Protein AF-V4SCM2-F1 (afdb_monomer)

Radius of gyration: 30.34 Å; Cα contacts (8 Å, |Δi|>4): 36; chains: 1; bounding box: 84×60×63 Å

Nearest PDB structures (foldseek):
  6n2f-assembly1_B  TM=9.885E-01  e=2.144E-06  Arabidopsis thaliana

Secondary structure (DSSP, 8-state):
----------------PPPP-------------------------------S-------------SEEE-TTS-EEETTEEHHHHHHHS-SS------HHHHHHHHHHHHHHTTTS-------THHHHHHHHHHHHHTT--

Organism: Citrus clementina (NCBI:txid85681)

Solvent-accessible surface area (backbone atoms only — not comparable to full-atom values): 10162 Å² total; per-residue (Å²): 140,83,88,82,87,83,86,87,84,87,81,88,82,88,83,77,85,81,81,76,97,67,86,83,75,86,80,76,84,77,84,76,87,70,92,67,88,70,78,80,70,82,81,80,84,76,86,78,83,77,83,66,80,70,82,71,74,76,74,77,60,78,82,78,59,52,62,45,74,49,96,89,73,49,54,20,50,70,94,43,51,49,63,64,51,56,71,73,43,72,100,60,93,79,90,87,81,62,64,69,54,55,51,53,53,55,49,52,54,52,62,75,43,62,96,51,99,75,80,92,77,78,68,61,63,70,65,52,48,66,58,49,54,56,56,53,56,68,72,76,111

Sequence (141 aa):
MAATQLCSNSASLSKALTQNPFPKIPISPLKTTLNFQRTLKPFTLKAVLSQNPAKSQTHTAPVEHCFSKKADGFLYCEDVRVQDVMETVEKRPFYLYSKPQITRNVEAYKQALEGLNSIIGYAIRLIITTQLDTLKIGLEL

Structure (mmCIF, N/CA/C/O backbone):
data_AF-V4SCM2-F1
#
_entry.id   AF-V4SCM2-F1
#
loop_
_atom_site.group_PDB
_atom_site.id
_atom_site.type_symbol
_atom_site.label_atom_id
_atom_site.label_alt_id
_atom_site.label_comp_id
_atom_site.label_asym_id
_atom_site.label_entity_id
_atom_site.label_seq_id
_atom_site.pdbx_PDB_ins_code
_atom_site.Cartn_x
_atom_site.Cartn_y
_atom_site.Cartn_z
_atom_site.occupancy
_atom_site.B_iso_or_equiv
_atom_site.auth_seq_id
_atom_site.auth_comp_id
_atom_site.auth_asym_id
_atom_site.auth_atom_id
_atom_site.pdbx_PDB_model_num
ATOM 1 N N . MET A 1 1 ? 72.278 30.141 26.380 1.00 36.59 1 MET A N 1
ATOM 2 C CA . MET A 1 1 ? 71.152 31.099 26.465 1.00 36.59 1 MET A CA 1
ATOM 3 C C . MET A 1 1 ? 69.892 30.350 26.059 1.00 36.59 1 MET A C 1
ATOM 5 O O . MET A 1 1 ? 69.967 29.685 25.043 1.00 36.59 1 MET A O 1
ATOM 9 N N . ALA A 1 2 ? 68.741 30.350 26.719 1.00 34.88 2 ALA A N 1
ATOM 10 C CA . ALA A 1 2 ? 68.287 30.632 28.078 1.00 34.88 2 ALA A CA 1
ATOM 11 C C . ALA A 1 2 ? 66.920 29.912 28.169 1.00 34.88 2 ALA A C 1
ATOM 13 O O . ALA A 1 2 ? 66.195 29.845 27.179 1.00 34.88 2 ALA A O 1
ATOM 14 N N . ALA A 1 3 ? 66.621 29.314 29.316 1.00 37.78 3 ALA A N 1
ATOM 15 C CA . ALA A 1 3 ? 65.393 28.574 29.583 1.00 37.78 3 ALA A CA 1
ATOM 16 C C . ALA A 1 3 ? 64.241 29.516 29.969 1.00 37.78 3 ALA A C 1
ATOM 18 O O . ALA A 1 3 ? 64.525 30.551 30.560 1.00 37.78 3 ALA A O 1
ATOM 19 N N . THR A 1 4 ? 62.986 29.100 29.753 1.00 44.38 4 THR A N 1
ATOM 20 C CA . THR A 1 4 ? 61.940 29.057 30.800 1.00 44.38 4 THR A CA 1
ATOM 21 C C . THR A 1 4 ? 60.659 28.394 30.293 1.00 44.38 4 THR A C 1
ATOM 23 O O . THR A 1 4 ? 60.152 28.680 29.212 1.00 44.38 4 THR A O 1
ATOM 26 N N . GLN A 1 5 ? 60.134 27.501 31.127 1.00 49.56 5 GLN A N 1
ATOM 27 C CA . GLN A 1 5 ? 58.741 27.072 31.122 1.00 49.56 5 GLN A CA 1
ATOM 28 C C . GLN A 1 5 ? 57.859 28.142 31.771 1.00 49.56 5 GLN A C 1
ATOM 30 O O . GLN A 1 5 ? 58.367 28.902 32.590 1.00 49.56 5 GLN A O 1
ATOM 35 N N . LEU A 1 6 ? 56.548 28.113 31.515 1.00 39.97 6 LEU A N 1
ATOM 36 C CA . LEU A 1 6 ? 55.532 28.436 32.524 1.00 39.97 6 LEU A CA 1
ATOM 37 C C . LEU A 1 6 ? 54.162 27.871 32.113 1.00 39.97 6 LEU A C 1
ATOM 39 O O . LEU A 1 6 ? 53.619 28.181 31.056 1.00 39.97 6 LEU A O 1
ATOM 43 N N . CYS A 1 7 ? 53.636 27.018 32.987 1.00 34.66 7 CYS A N 1
ATOM 44 C CA . CYS A 1 7 ? 52.282 26.477 33.009 1.00 34.66 7 CYS A CA 1
ATOM 45 C C . CYS A 1 7 ? 51.233 27.584 33.217 1.00 34.66 7 CYS A C 1
ATOM 47 O O . CYS A 1 7 ? 51.535 28.584 33.865 1.00 34.66 7 CYS A O 1
ATOM 49 N N . SER A 1 8 ? 49.973 27.362 32.826 1.00 37.62 8 SER A N 1
ATOM 50 C CA . SER A 1 8 ? 48.815 27.615 33.713 1.00 37.62 8 SER A CA 1
ATOM 51 C C . SER A 1 8 ? 47.470 27.235 33.084 1.00 37.62 8 SER A C 1
ATOM 53 O O . SER A 1 8 ? 47.228 27.383 31.891 1.00 37.62 8 SER A O 1
ATOM 55 N N . ASN A 1 9 ? 46.613 26.702 33.953 1.00 41.06 9 ASN A N 1
ATOM 56 C CA . ASN A 1 9 ? 45.280 26.173 33.712 1.00 41.06 9 ASN A CA 1
ATOM 57 C C . ASN A 1 9 ? 44.182 27.259 33.714 1.00 41.06 9 ASN A C 1
ATOM 59 O O . ASN A 1 9 ? 44.295 28.254 34.421 1.00 41.06 9 ASN A O 1
ATOM 63 N N . SER A 1 10 ? 43.040 26.878 33.125 1.00 39.12 10 SER A N 1
ATOM 64 C CA . SER A 1 10 ? 41.667 27.039 33.652 1.00 39.12 10 SER A CA 1
ATOM 65 C C . SER A 1 10 ? 40.807 28.274 33.309 1.00 39.12 10 SER A C 1
ATOM 67 O O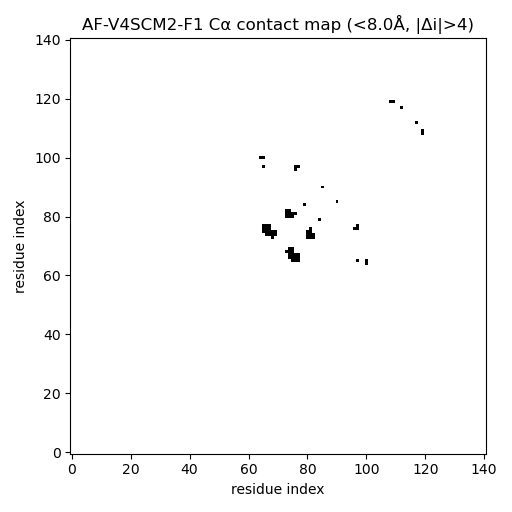 . SER A 1 10 ? 41.155 29.416 33.573 1.00 39.12 10 SER A O 1
ATOM 69 N N . ALA A 1 11 ? 39.570 27.913 32.926 1.00 33.91 11 ALA A N 1
ATOM 70 C CA . ALA A 1 11 ? 38.262 28.538 33.173 1.00 33.91 11 ALA A CA 1
ATOM 71 C C . ALA A 1 11 ? 37.699 29.606 32.210 1.00 33.91 11 ALA A C 1
ATOM 73 O O . ALA A 1 11 ? 38.050 30.775 32.247 1.00 33.91 11 ALA A O 1
ATOM 74 N N . SER A 1 12 ? 36.660 29.154 31.486 1.00 44.53 12 SER A N 1
ATOM 75 C CA . SER A 1 12 ? 35.304 29.732 31.428 1.00 44.53 12 SER A CA 1
ATOM 76 C C . SER A 1 12 ? 35.148 31.207 31.042 1.00 44.53 12 SER A C 1
ATOM 78 O O . SER A 1 12 ? 35.413 32.081 31.856 1.00 44.53 12 SER A O 1
ATOM 80 N N . LEU A 1 13 ? 34.474 31.464 29.911 1.00 39.44 13 LEU A N 1
ATOM 81 C CA . LEU A 1 13 ? 33.224 32.245 29.894 1.00 39.44 13 LEU A CA 1
ATOM 82 C C . LEU A 1 13 ? 32.579 32.268 28.497 1.00 39.44 13 LEU A C 1
ATOM 84 O O . LEU A 1 13 ? 33.194 32.574 27.480 1.00 39.44 13 LEU A O 1
ATOM 88 N N . SER A 1 14 ? 31.296 31.927 28.513 1.00 48.25 14 SER A N 1
ATOM 89 C CA . SER A 1 14 ? 30.262 32.018 27.482 1.00 48.25 14 SER A CA 1
ATOM 90 C C . SER A 1 14 ? 30.369 33.201 26.513 1.00 48.25 14 SER A C 1
ATOM 92 O O . SER A 1 14 ? 30.429 34.352 26.948 1.00 48.25 14 SER A O 1
ATOM 94 N N . LYS A 1 15 ? 30.204 32.943 25.208 1.00 44.91 15 LYS A N 1
ATOM 95 C CA . LYS A 1 15 ? 29.818 33.977 24.235 1.00 44.91 15 LYS A CA 1
ATOM 96 C C . LYS A 1 15 ? 28.586 33.565 23.428 1.00 44.91 15 LYS A C 1
ATOM 98 O O . LYS A 1 15 ? 28.661 32.807 22.473 1.00 44.91 15 LYS A O 1
ATOM 103 N N . ALA A 1 16 ? 27.463 34.071 23.936 1.00 41.34 16 ALA A N 1
ATOM 104 C CA . ALA A 1 16 ? 26.297 34.618 23.249 1.00 41.34 16 ALA A CA 1
ATOM 105 C C . ALA A 1 16 ? 25.920 34.047 21.868 1.00 41.34 16 ALA A C 1
ATOM 107 O O . ALA A 1 16 ? 26.534 34.362 20.853 1.00 41.34 16 ALA A O 1
ATOM 108 N N . LEU A 1 17 ? 24.792 33.328 21.850 1.00 40.12 17 LEU A N 1
ATOM 109 C CA . LEU A 1 17 ? 23.940 33.158 20.674 1.00 40.12 17 LEU A CA 1
ATOM 110 C C . LEU A 1 17 ? 23.540 34.539 20.133 1.00 40.12 17 LEU A C 1
ATOM 112 O O . LEU A 1 17 ? 22.924 35.343 20.836 1.00 40.12 17 LEU A O 1
ATOM 116 N N . THR A 1 18 ? 23.912 34.805 18.887 1.00 50.22 18 THR A N 1
ATOM 117 C CA . THR A 1 18 ? 23.542 36.004 18.140 1.00 50.22 18 THR A CA 1
ATOM 118 C C . THR A 1 18 ? 22.025 36.057 17.935 1.00 50.22 18 THR A C 1
ATOM 120 O O . THR A 1 18 ? 21.373 35.074 17.590 1.00 50.22 18 THR A O 1
ATOM 123 N N . GLN A 1 19 ? 21.456 37.227 18.226 1.00 49.12 19 GLN A N 1
ATOM 124 C CA . GLN A 1 19 ? 20.030 37.534 18.153 1.00 49.12 19 GLN A CA 1
ATOM 125 C C . GLN A 1 19 ? 19.500 37.449 16.713 1.00 49.12 19 GLN A C 1
ATOM 127 O O . GLN A 1 19 ? 20.056 38.065 15.808 1.00 49.12 19 GLN A O 1
ATOM 132 N N . ASN A 1 20 ? 18.370 36.760 16.525 1.00 52.97 20 ASN A N 1
ATOM 133 C CA . ASN A 1 20 ? 17.586 36.804 15.288 1.00 52.97 20 ASN A CA 1
ATOM 134 C C . ASN A 1 20 ? 16.846 38.156 15.158 1.00 52.97 20 ASN A C 1
ATOM 136 O O . ASN A 1 20 ? 16.229 38.591 16.137 1.00 52.97 20 ASN A O 1
ATOM 140 N N . PRO A 1 21 ? 16.824 38.801 13.975 1.00 49.16 21 PRO A N 1
ATOM 141 C CA . PRO A 1 21 ? 16.207 40.108 13.757 1.00 49.16 21 PRO A CA 1
ATOM 142 C C . PRO A 1 21 ? 14.723 39.979 13.372 1.00 49.16 21 PRO A C 1
ATOM 144 O O . PRO A 1 21 ? 14.296 40.477 12.335 1.00 49.16 21 PRO A O 1
ATOM 147 N N . PHE A 1 22 ? 13.921 39.298 14.193 1.00 53.91 22 PHE A N 1
ATOM 148 C CA . PHE A 1 22 ? 12.466 39.280 14.012 1.00 53.91 22 PHE A CA 1
ATOM 149 C C . PHE A 1 22 ? 11.795 40.247 14.999 1.00 53.91 22 PHE A C 1
ATOM 151 O O . PHE A 1 22 ? 12.161 40.256 16.180 1.00 53.91 22 PHE A O 1
ATOM 158 N N . PRO A 1 23 ? 10.829 41.076 14.555 1.00 52.62 23 PRO A N 1
ATOM 159 C CA . PRO A 1 23 ? 10.176 42.048 15.422 1.00 52.62 23 PRO A CA 1
ATOM 160 C C . PRO A 1 23 ? 9.412 41.329 16.542 1.00 52.62 23 PRO A C 1
ATOM 162 O O . PRO A 1 23 ? 8.517 40.522 16.293 1.00 52.62 23 PRO A O 1
ATOM 165 N N . LYS A 1 24 ? 9.783 41.617 17.797 1.00 54.47 24 LYS A N 1
ATOM 166 C CA . LYS A 1 24 ? 9.077 41.143 18.994 1.00 54.47 24 LYS A CA 1
ATOM 167 C C . LYS A 1 24 ? 7.669 41.732 19.011 1.00 54.47 24 LYS A C 1
ATOM 169 O O . LYS A 1 24 ? 7.492 42.920 19.263 1.00 54.47 24 LYS A O 1
ATOM 174 N N . ILE A 1 25 ? 6.675 40.883 18.784 1.00 63.84 25 ILE A N 1
ATOM 175 C CA . ILE A 1 25 ? 5.269 41.222 18.994 1.00 63.84 25 ILE A CA 1
ATOM 176 C C . ILE A 1 25 ? 5.033 41.292 20.516 1.00 63.84 25 ILE A C 1
ATOM 178 O O . ILE A 1 25 ? 5.391 40.342 21.220 1.00 63.84 25 ILE A O 1
ATOM 182 N N . PRO A 1 26 ? 4.468 42.386 21.061 1.00 49.75 26 PRO A N 1
ATOM 183 C CA . PRO A 1 26 ? 4.172 42.484 22.483 1.00 49.75 26 PRO A CA 1
ATOM 184 C C . PRO A 1 26 ? 2.985 41.577 22.817 1.00 49.75 26 PRO A C 1
ATOM 186 O O . PRO A 1 26 ? 1.840 41.863 22.476 1.00 49.75 26 PRO A O 1
ATOM 189 N N . ILE A 1 27 ? 3.262 40.461 23.486 1.00 59.47 27 ILE A N 1
ATOM 190 C CA . ILE A 1 27 ? 2.227 39.572 24.011 1.00 59.47 27 ILE A CA 1
ATOM 191 C C . ILE A 1 27 ? 1.684 40.229 25.282 1.00 59.47 27 ILE A C 1
ATOM 193 O O . ILE A 1 27 ? 2.348 40.242 26.320 1.00 59.47 27 ILE A O 1
ATOM 197 N N . SER A 1 28 ? 0.496 40.825 25.201 1.00 56.06 28 SER A N 1
ATOM 198 C CA . SER A 1 28 ? -0.217 41.304 26.384 1.00 56.06 28 SER A CA 1
ATOM 199 C C . SER A 1 28 ? -0.608 40.103 27.253 1.00 56.06 28 SER A C 1
ATOM 201 O O . SER A 1 28 ? -1.222 39.170 26.722 1.00 56.06 28 SER A O 1
ATOM 203 N N . PRO A 1 29 ? -0.316 40.089 28.564 1.00 52.44 29 PRO A N 1
ATOM 204 C CA . PRO A 1 29 ? -0.779 39.017 29.429 1.00 52.44 29 PRO A CA 1
ATOM 205 C C . PRO A 1 29 ? -2.293 39.151 29.610 1.00 52.44 29 PRO A C 1
ATOM 207 O O . PRO A 1 29 ? -2.781 40.023 30.331 1.00 52.44 29 PRO A O 1
ATOM 210 N N . LEU A 1 30 ? -3.045 38.281 28.938 1.00 50.16 30 LEU A N 1
ATOM 211 C CA . LEU A 1 30 ? -4.468 38.115 29.190 1.00 50.16 30 LEU A CA 1
ATOM 212 C C . LEU A 1 30 ? -4.620 37.544 30.605 1.00 50.16 30 LEU A C 1
ATOM 214 O O . LEU A 1 30 ? -4.231 36.409 30.876 1.00 50.16 30 LEU A O 1
ATOM 218 N N . LYS A 1 31 ? -5.148 38.349 31.532 1.00 57.31 31 LYS A N 1
ATOM 219 C CA . LYS A 1 31 ? -5.494 37.899 32.884 1.00 57.31 31 LYS A CA 1
ATOM 220 C C . LYS A 1 31 ? -6.694 36.956 32.796 1.00 57.31 31 LYS A C 1
ATOM 222 O O . LYS A 1 31 ? -7.838 37.379 32.916 1.00 57.31 31 LYS A O 1
ATOM 227 N N . THR A 1 32 ? -6.438 35.673 32.581 1.00 44.34 32 THR A N 1
ATOM 228 C CA . THR A 1 32 ? -7.421 34.611 32.802 1.00 44.34 32 THR A CA 1
ATOM 229 C C . THR A 1 32 ? -7.512 34.338 34.294 1.00 44.34 32 THR A C 1
ATOM 231 O O . THR A 1 32 ? -6.762 33.536 34.848 1.00 44.34 32 THR A O 1
ATOM 234 N N . THR A 1 33 ? -8.444 35.016 34.957 1.00 54.50 33 THR A N 1
ATOM 235 C CA . THR A 1 33 ? -8.901 34.658 36.301 1.00 54.50 33 THR A CA 1
ATOM 236 C C . THR A 1 33 ? -9.725 33.374 36.195 1.00 54.50 33 THR A C 1
ATOM 238 O O . THR A 1 33 ? -10.951 33.397 36.169 1.00 54.50 33 THR A O 1
ATOM 241 N N . LEU A 1 34 ? -9.051 32.232 36.060 1.00 51.56 34 LEU A N 1
ATOM 242 C CA . LEU A 1 34 ? -9.676 30.923 36.193 1.00 51.56 34 LEU A CA 1
ATOM 243 C C . LEU A 1 34 ? -9.431 30.438 37.618 1.00 51.56 34 LEU A C 1
ATOM 245 O O . LEU A 1 34 ? -8.392 29.856 37.925 1.00 51.56 34 LEU A O 1
ATOM 249 N N . ASN A 1 35 ? -10.416 30.666 38.485 1.00 51.34 35 ASN A N 1
ATOM 250 C CA . ASN A 1 35 ? -10.546 29.953 39.751 1.00 51.34 35 ASN A CA 1
ATOM 251 C C . ASN A 1 35 ? -10.881 28.491 39.444 1.00 51.34 35 ASN A C 1
ATOM 253 O O . ASN A 1 35 ? -12.021 28.054 39.560 1.00 51.34 35 ASN A O 1
ATOM 257 N N . PHE A 1 36 ? -9.881 27.734 39.006 1.00 45.47 36 PHE A N 1
ATOM 258 C CA . PHE A 1 36 ? -9.985 26.298 38.846 1.00 45.47 36 PHE A CA 1
ATOM 259 C C . PHE A 1 36 ? -9.011 25.655 39.824 1.00 45.47 36 PHE A C 1
ATOM 261 O O . PHE A 1 36 ? -7.889 25.287 39.481 1.00 45.47 36 PHE A O 1
ATOM 268 N N . GLN A 1 37 ? -9.447 25.547 41.081 1.00 57.19 37 GLN A N 1
ATOM 269 C CA . GLN A 1 37 ? -8.800 24.694 42.072 1.00 57.19 37 GLN A CA 1
ATOM 270 C C . GLN A 1 37 ? -8.991 23.226 41.656 1.00 57.19 37 GLN A C 1
ATOM 272 O O . GLN A 1 37 ? -9.786 22.488 42.234 1.00 57.19 37 GLN A O 1
ATOM 277 N N . ARG A 1 38 ? -8.274 22.781 40.616 1.00 51.38 38 ARG A N 1
ATOM 278 C CA . ARG A 1 38 ? -8.081 21.354 40.356 1.00 51.38 38 ARG A CA 1
ATOM 279 C C . ARG A 1 38 ? -7.002 20.905 41.321 1.00 51.38 38 ARG A C 1
ATOM 281 O O . ARG A 1 38 ? -5.823 21.176 41.121 1.00 51.38 38 AR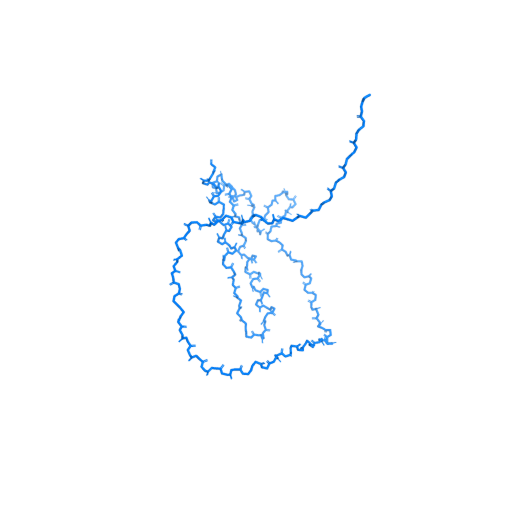G A O 1
ATOM 288 N N . THR A 1 39 ? -7.422 20.247 42.390 1.00 59.12 39 THR A N 1
ATOM 289 C CA . THR A 1 39 ? -6.522 19.470 43.232 1.00 59.12 39 THR A CA 1
ATOM 290 C C . THR A 1 39 ? -5.822 18.449 42.334 1.00 59.12 39 THR A C 1
ATOM 292 O O . THR A 1 39 ? -6.416 17.465 41.893 1.00 59.12 39 THR A O 1
ATOM 295 N N . LEU 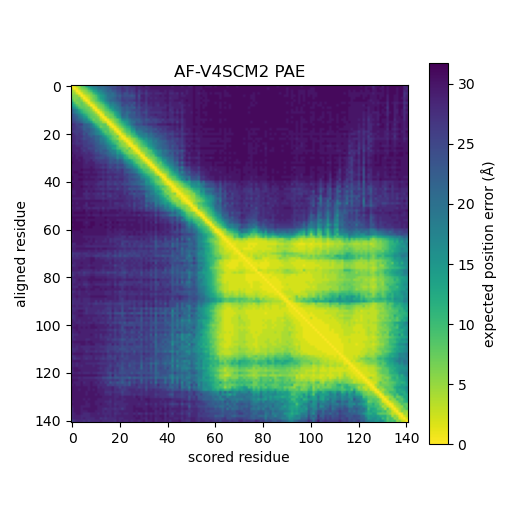A 1 40 ? -4.564 18.719 41.980 1.00 61.22 40 LEU A N 1
ATOM 296 C CA . LEU A 1 40 ? -3.715 17.773 41.266 1.00 61.22 40 LEU A CA 1
ATOM 297 C C . LEU A 1 40 ? -3.344 16.667 42.251 1.00 61.22 40 LEU A C 1
ATOM 299 O O . LEU A 1 40 ? -2.292 16.696 42.883 1.00 61.22 40 LEU A O 1
ATOM 303 N N . LYS A 1 41 ? -4.248 15.699 42.424 1.00 66.62 41 LYS A N 1
ATOM 304 C CA . LYS A 1 41 ? -3.879 14.421 43.026 1.00 66.62 41 LYS A CA 1
ATOM 305 C C . LYS A 1 41 ? -2.858 13.775 42.082 1.00 66.62 41 LYS A C 1
ATOM 307 O O . LYS A 1 41 ? -3.171 13.633 40.898 1.00 66.62 41 LYS A O 1
ATOM 312 N N . PRO A 1 42 ? -1.657 13.407 42.553 1.00 64.56 42 PRO A N 1
ATOM 313 C CA . PRO A 1 42 ? -0.697 12.698 41.721 1.00 64.56 42 PRO A CA 1
ATOM 314 C C . PRO A 1 42 ? -1.332 11.375 41.288 1.00 64.56 42 PRO A C 1
ATOM 316 O O . PRO A 1 42 ? -1.662 10.531 42.119 1.00 64.56 42 PRO A O 1
ATOM 319 N N . PHE A 1 43 ? -1.570 11.223 39.986 1.00 63.25 43 PHE A N 1
ATOM 320 C CA . PHE A 1 43 ? -2.095 9.988 39.420 1.00 63.25 43 PHE A CA 1
ATOM 321 C C . PHE A 1 43 ? -0.972 8.950 39.453 1.00 63.25 43 PHE A C 1
ATOM 323 O O . PHE A 1 43 ? -0.040 8.993 38.650 1.00 63.25 43 PHE A O 1
ATOM 330 N N . THR A 1 44 ? -1.008 8.054 40.435 1.00 68.50 44 THR A N 1
ATOM 331 C CA . THR A 1 44 ? -0.038 6.968 40.567 1.00 68.50 44 THR A CA 1
ATOM 332 C C . THR A 1 44 ? -0.315 5.928 39.487 1.00 68.50 44 THR A C 1
ATOM 334 O O . THR A 1 44 ? -1.214 5.098 39.615 1.00 68.50 44 THR A O 1
ATOM 337 N N . LEU A 1 45 ? 0.464 5.971 38.407 1.00 67.19 45 LEU A N 1
ATOM 338 C CA . LEU A 1 45 ? 0.455 4.931 37.384 1.00 67.19 45 LEU A CA 1
ATOM 339 C C . LEU A 1 45 ? 1.007 3.638 37.992 1.00 67.19 45 LEU A C 1
ATOM 341 O O . LEU A 1 45 ? 2.201 3.522 38.263 1.00 67.19 45 LEU A O 1
ATOM 345 N N . LYS A 1 46 ? 0.126 2.665 38.233 1.00 70.06 46 LYS A N 1
ATOM 346 C CA . LYS A 1 46 ? 0.516 1.301 38.592 1.00 70.06 46 LYS A CA 1
ATOM 347 C C . LYS A 1 46 ? 0.549 0.454 37.328 1.00 70.06 46 LYS A C 1
ATOM 349 O O . LYS A 1 46 ? -0.489 0.197 36.728 1.00 70.06 46 LYS A O 1
ATOM 354 N N . ALA A 1 47 ? 1.741 0.022 36.933 1.00 71.88 47 ALA A N 1
ATOM 355 C CA . ALA A 1 47 ? 1.894 -1.010 35.920 1.00 71.88 47 ALA A CA 1
ATOM 356 C C . ALA A 1 47 ? 1.535 -2.371 36.538 1.00 71.88 47 ALA A C 1
ATOM 358 O O . ALA A 1 47 ? 2.068 -2.735 37.587 1.00 71.88 47 ALA A O 1
ATOM 359 N N . VAL A 1 48 ? 0.627 -3.111 35.902 1.00 72.81 48 VAL A N 1
ATOM 360 C CA . VAL A 1 48 ? 0.326 -4.508 36.238 1.00 72.81 48 VAL A CA 1
ATOM 361 C C . VAL A 1 48 ? 0.967 -5.380 35.170 1.00 72.81 48 VAL A C 1
ATOM 363 O O . VAL A 1 48 ? 0.672 -5.243 33.985 1.00 72.81 48 VAL A O 1
ATOM 366 N N . LEU A 1 49 ? 1.864 -6.265 35.596 1.00 69.00 49 LEU A N 1
ATOM 367 C CA . LEU A 1 49 ? 2.460 -7.273 34.731 1.00 69.00 49 LEU A CA 1
ATOM 368 C C . LEU A 1 49 ? 1.418 -8.378 34.497 1.00 69.00 49 LEU A C 1
ATOM 370 O O . LEU A 1 49 ? 0.983 -9.027 35.449 1.00 69.00 49 LEU 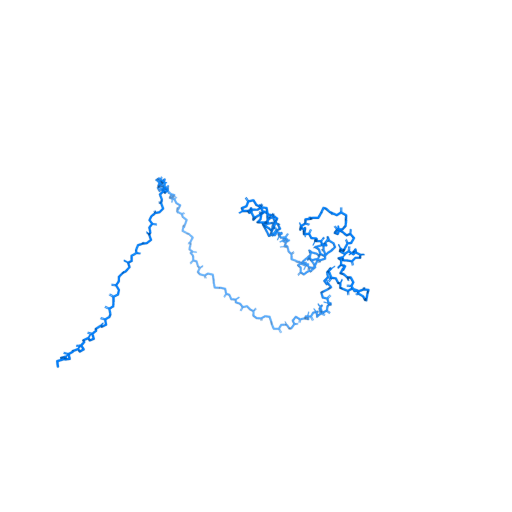A O 1
ATOM 374 N N . SER A 1 50 ? 0.998 -8.585 33.247 1.00 69.00 50 SER A N 1
ATOM 375 C CA . SER A 1 50 ? 0.139 -9.719 32.892 1.00 69.00 50 SER A CA 1
ATOM 376 C C . SER A 1 50 ? 0.916 -11.022 33.085 1.00 69.00 50 SER A C 1
ATOM 378 O O . SER A 1 50 ? 1.883 -11.273 32.372 1.00 69.00 50 SER A O 1
ATOM 380 N N . GLN A 1 51 ? 0.490 -11.849 34.043 1.00 71.25 51 GLN A N 1
ATOM 381 C CA . GLN A 1 51 ? 1.051 -13.187 34.285 1.00 71.25 51 GLN A CA 1
ATOM 382 C C . GLN A 1 51 ? 0.470 -14.256 33.357 1.00 71.25 51 GLN A C 1
ATOM 384 O O . GLN A 1 51 ? 0.953 -15.384 33.346 1.00 71.25 51 GLN A O 1
ATOM 389 N N . ASN A 1 52 ? -0.550 -13.917 32.565 1.00 68.12 52 ASN A N 1
ATOM 390 C CA . ASN A 1 52 ? -1.000 -14.822 31.527 1.00 68.12 52 ASN A CA 1
ATOM 391 C C . ASN A 1 52 ? 0.016 -14.758 30.389 1.00 68.12 52 ASN A C 1
ATOM 393 O O . ASN A 1 52 ? 0.172 -13.672 29.813 1.00 68.12 52 ASN A O 1
ATOM 397 N N . PRO A 1 53 ? 0.689 -15.874 30.040 1.00 51.12 53 PRO A N 1
ATOM 398 C CA . PRO A 1 53 ? 1.378 -15.941 28.772 1.00 51.12 53 PRO A CA 1
ATOM 399 C C . PRO A 1 53 ? 0.295 -15.694 27.732 1.00 51.12 53 PRO A C 1
ATOM 401 O O . PRO A 1 53 ? -0.614 -16.510 27.547 1.00 51.12 53 PRO A O 1
ATOM 404 N N . ALA A 1 54 ? 0.345 -14.520 27.103 1.00 48.25 54 ALA A N 1
ATOM 405 C CA . ALA A 1 54 ? -0.361 -14.332 25.860 1.00 48.25 54 ALA A CA 1
ATOM 406 C C . ALA A 1 54 ? 0.029 -15.546 25.021 1.00 48.25 54 ALA A C 1
ATOM 408 O O . ALA A 1 54 ? 1.217 -15.853 24.884 1.00 48.25 54 ALA A O 1
ATOM 409 N N . LYS A 1 55 ? -0.962 -16.282 24.517 1.00 40.00 55 LYS A N 1
ATOM 410 C CA . LYS A 1 55 ? -0.722 -17.101 23.342 1.00 40.00 55 LYS A CA 1
ATOM 411 C C . LYS A 1 55 ? -0.303 -16.086 22.294 1.00 40.00 55 LYS A C 1
ATOM 413 O O . LYS A 1 55 ? -1.154 -15.498 21.635 1.00 40.00 55 LYS A O 1
ATOM 418 N N . SER A 1 56 ? 0.995 -15.812 22.227 1.00 43.19 56 SER A N 1
ATOM 419 C CA . SER A 1 56 ? 1.640 -15.258 21.064 1.00 43.19 56 SER A CA 1
ATOM 420 C C . SER A 1 56 ? 1.271 -16.265 20.000 1.00 43.19 56 SER A C 1
ATOM 422 O O . SER A 1 56 ? 1.877 -17.328 19.897 1.00 43.19 56 SER A O 1
ATOM 424 N N . GLN A 1 57 ? 0.165 -16.011 19.304 1.00 40.50 57 GLN A N 1
ATOM 425 C CA . GLN A 1 57 ? -0.008 -16.570 17.990 1.00 40.50 57 GLN A CA 1
ATOM 426 C C . GLN A 1 57 ? 1.218 -16.043 17.277 1.00 40.50 57 GLN A C 1
ATOM 428 O O . GLN A 1 57 ? 1.322 -14.849 16.992 1.00 40.50 57 GLN A O 1
ATOM 433 N N . THR A 1 58 ? 2.219 -16.906 17.167 1.00 36.91 58 THR A N 1
ATOM 434 C CA . THR A 1 58 ? 3.390 -16.679 16.356 1.00 36.91 58 THR A CA 1
ATOM 435 C C . THR A 1 58 ? 2.843 -16.633 14.942 1.00 36.91 58 THR A C 1
ATOM 437 O O . THR A 1 58 ? 2.866 -17.612 14.206 1.00 36.91 58 THR A O 1
ATOM 440 N N . HIS A 1 59 ? 2.287 -15.487 14.562 1.00 47.41 59 HIS A N 1
ATOM 441 C CA . HIS A 1 59 ? 2.115 -15.103 13.177 1.00 47.41 59 HIS A CA 1
ATOM 442 C C . HIS A 1 59 ? 3.520 -14.785 12.657 1.00 47.41 59 HIS A C 1
ATOM 444 O O . HIS A 1 59 ? 3.820 -13.678 12.238 1.00 47.41 59 HIS A O 1
ATOM 450 N N . THR A 1 60 ? 4.409 -15.781 12.691 1.00 46.53 60 THR A N 1
ATOM 451 C CA . THR A 1 60 ? 5.594 -15.905 11.835 1.00 46.53 60 THR A CA 1
ATOM 452 C C . THR A 1 60 ? 5.125 -16.249 10.424 1.00 46.53 60 THR A C 1
ATOM 454 O O . THR A 1 60 ? 5.661 -17.138 9.771 1.00 46.53 60 THR A O 1
ATOM 457 N N . ALA A 1 61 ? 4.080 -15.569 9.945 1.00 54.53 61 ALA A N 1
ATOM 458 C CA . ALA A 1 61 ? 3.903 -15.446 8.519 1.00 54.53 61 ALA A CA 1
ATOM 459 C C . ALA A 1 61 ? 5.139 -14.672 8.041 1.00 54.53 61 ALA A C 1
ATOM 461 O O . ALA A 1 61 ? 5.443 -13.618 8.615 1.00 54.53 61 ALA A O 1
ATOM 462 N N . PRO A 1 62 ? 5.901 -15.190 7.066 1.00 59.22 62 PRO A N 1
ATOM 463 C CA . PRO A 1 62 ? 6.932 -14.403 6.419 1.00 59.22 62 PRO A CA 1
ATOM 464 C C . PRO A 1 62 ? 6.283 -13.085 6.010 1.00 59.22 62 PRO A C 1
ATOM 466 O O . PRO A 1 62 ? 5.245 -13.093 5.347 1.00 59.22 62 PRO A O 1
ATOM 469 N N . VAL A 1 63 ? 6.837 -11.958 6.455 1.00 64.88 63 VAL A N 1
ATOM 470 C CA . VAL A 1 63 ? 6.395 -10.663 5.947 1.00 64.88 63 VAL A CA 1
ATOM 471 C C . VAL A 1 63 ? 6.829 -10.641 4.493 1.00 64.88 63 VAL A C 1
ATOM 473 O O . VAL A 1 63 ? 7.980 -10.349 4.176 1.00 64.88 63 VAL A O 1
ATOM 476 N N . GLU A 1 64 ? 5.924 -11.060 3.617 1.00 78.25 64 GLU A N 1
ATOM 477 C CA . GLU A 1 64 ? 6.145 -11.004 2.188 1.00 78.25 64 GLU A CA 1
ATOM 478 C C . GLU A 1 64 ? 6.322 -9.543 1.815 1.00 78.25 64 GLU A C 1
ATOM 480 O O . GLU A 1 64 ? 5.441 -8.702 2.018 1.00 78.25 64 GLU A O 1
ATOM 485 N N . HIS A 1 65 ? 7.513 -9.251 1.318 1.00 87.44 65 HIS A N 1
ATOM 486 C CA . HIS A 1 65 ? 7.841 -7.953 0.793 1.00 87.44 65 HIS A CA 1
ATOM 487 C C . HIS A 1 65 ? 7.284 -7.860 -0.629 1.00 87.44 65 HIS A C 1
ATOM 489 O O . HIS A 1 65 ? 7.580 -8.714 -1.463 1.00 87.44 65 HIS A O 1
ATOM 495 N N . CYS A 1 66 ? 6.520 -6.805 -0.921 1.00 90.62 66 CYS A N 1
ATOM 496 C CA . CYS A 1 66 ? 5.970 -6.560 -2.259 1.00 90.62 66 CYS A CA 1
ATOM 497 C C . CYS A 1 66 ? 7.016 -6.472 -3.377 1.00 90.62 66 CYS A C 1
ATOM 499 O O . CYS A 1 66 ? 6.653 -6.590 -4.541 1.00 90.62 66 CYS A O 1
ATOM 501 N N . PHE A 1 67 ? 8.302 -6.292 -3.054 1.00 93.50 67 PHE A N 1
ATOM 502 C CA . PHE A 1 67 ? 9.377 -6.458 -4.027 1.00 93.50 67 PHE A CA 1
ATOM 503 C C . PHE A 1 67 ? 10.106 -7.777 -3.848 1.00 93.50 67 PHE A C 1
ATOM 505 O O . PHE A 1 67 ? 10.647 -8.044 -2.772 1.00 93.50 67 PHE A O 1
ATOM 512 N N . SER A 1 68 ? 10.188 -8.545 -4.930 1.00 94.31 68 SER A N 1
ATOM 513 C CA . SER A 1 68 ? 10.869 -9.834 -4.958 1.00 94.31 68 SER A CA 1
ATOM 514 C C . SER A 1 68 ? 11.727 -9.982 -6.213 1.00 94.31 68 SER A C 1
ATOM 516 O O . SER A 1 68 ? 11.389 -9.493 -7.293 1.00 94.31 68 SER A O 1
ATOM 518 N N . LYS A 1 69 ? 12.874 -10.649 -6.064 1.00 94.69 69 LYS A N 1
ATOM 519 C CA . LYS A 1 69 ? 13.706 -11.074 -7.191 1.00 94.69 69 LYS A CA 1
ATOM 520 C C . LYS A 1 69 ? 13.267 -12.477 -7.599 1.00 94.69 69 LYS A C 1
ATOM 522 O O . LYS A 1 69 ? 13.311 -13.382 -6.765 1.00 94.69 69 LYS A O 1
ATOM 527 N N . LYS A 1 70 ? 12.863 -12.660 -8.855 1.00 92.62 70 LYS A N 1
ATOM 528 C CA . LYS A 1 70 ? 12.489 -13.9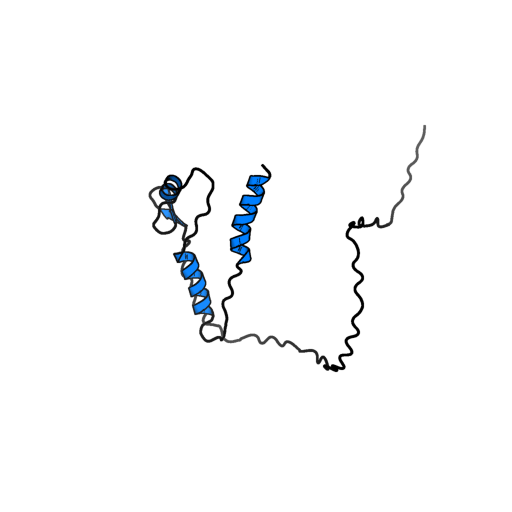80 -9.387 1.00 92.62 70 LYS A CA 1
ATOM 529 C C . LYS A 1 70 ? 13.706 -14.667 -10.033 1.00 92.62 70 LYS A C 1
ATOM 531 O O . LYS A 1 70 ? 14.786 -14.084 -10.162 1.00 92.62 70 LYS A O 1
ATOM 536 N N . ALA A 1 71 ? 13.559 -15.952 -10.364 1.00 94.50 71 ALA A N 1
ATOM 537 C CA . ALA A 1 71 ? 14.643 -16.797 -10.888 1.00 94.50 71 ALA A CA 1
ATOM 538 C C . ALA A 1 71 ? 15.163 -16.354 -12.269 1.00 94.50 71 ALA A C 1
ATOM 540 O O . ALA A 1 71 ? 16.288 -16.668 -12.641 1.00 94.50 71 ALA A O 1
ATOM 541 N N . ASP A 1 72 ? 14.355 -15.589 -12.998 1.00 93.62 72 ASP A N 1
ATOM 542 C CA . ASP A 1 72 ? 14.700 -14.921 -14.254 1.00 93.62 72 ASP A CA 1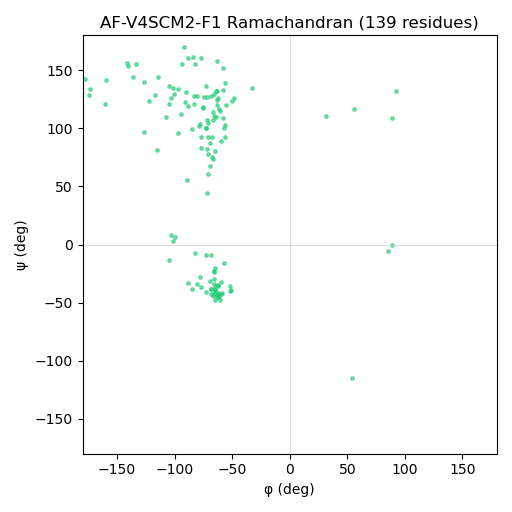
ATOM 543 C C . ASP A 1 72 ? 15.717 -13.774 -14.085 1.00 93.62 72 ASP A C 1
ATOM 545 O O . ASP A 1 72 ? 16.228 -13.252 -15.071 1.00 93.62 72 ASP A O 1
ATOM 549 N N . GLY A 1 73 ? 16.033 -13.388 -12.845 1.00 95.06 73 GLY A N 1
ATOM 550 C CA . GLY A 1 73 ? 17.004 -12.346 -12.529 1.00 95.06 73 GLY A CA 1
ATOM 551 C C . GLY A 1 73 ? 16.420 -10.935 -12.468 1.00 95.06 73 GLY A C 1
ATOM 552 O O . GLY A 1 73 ? 17.163 -10.009 -12.139 1.00 95.06 73 GLY A O 1
ATOM 553 N N . PHE A 1 74 ? 15.118 -10.764 -12.708 1.00 95.56 74 PHE A N 1
ATOM 554 C CA . PHE A 1 74 ? 14.459 -9.459 -12.687 1.00 95.56 74 PHE A CA 1
ATOM 555 C C . PHE A 1 74 ? 13.850 -9.138 -11.315 1.00 95.56 74 PHE A C 1
ATOM 557 O O . PHE A 1 74 ? 13.522 -10.024 -10.518 1.00 95.56 74 PHE A O 1
ATOM 564 N N . LEU A 1 75 ? 13.704 -7.838 -11.041 1.00 95.56 75 LEU A N 1
ATOM 565 C CA . LEU A 1 75 ? 12.995 -7.324 -9.872 1.00 95.56 75 LEU A CA 1
ATOM 566 C C . LEU A 1 75 ? 11.519 -7.118 -10.214 1.00 95.56 75 LEU A C 1
ATOM 568 O O . LEU A 1 75 ? 11.183 -6.474 -11.211 1.00 95.56 75 LEU A O 1
ATOM 572 N N . TYR A 1 76 ? 10.653 -7.626 -9.350 1.00 95.50 76 TYR A N 1
ATOM 573 C CA . TYR A 1 76 ? 9.209 -7.502 -9.461 1.00 95.50 76 TYR A CA 1
ATOM 574 C C . TYR A 1 76 ? 8.665 -6.670 -8.312 1.00 95.50 76 TYR A C 1
ATOM 576 O O . TYR A 1 76 ? 9.168 -6.768 -7.194 1.00 95.50 76 TYR A O 1
ATOM 584 N N . CYS A 1 77 ? 7.636 -5.879 -8.595 1.00 94.31 77 CYS A N 1
ATOM 585 C CA . CYS A 1 77 ? 6.720 -5.328 -7.607 1.00 94.31 77 CYS A CA 1
ATOM 58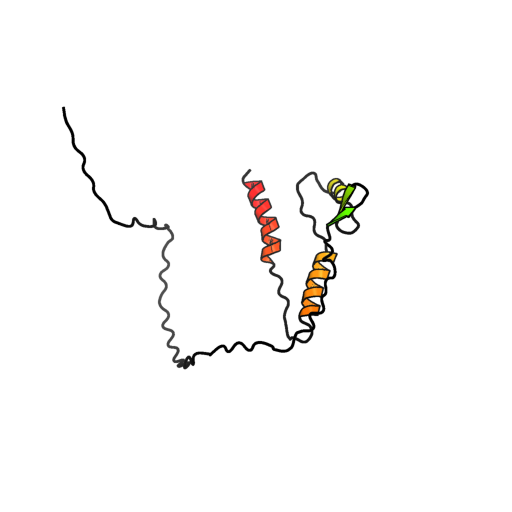6 C C . CYS A 1 77 ? 5.400 -6.088 -7.767 1.00 94.31 77 CYS A C 1
ATOM 588 O O . CYS A 1 77 ? 4.735 -5.944 -8.794 1.00 94.31 77 CYS A O 1
ATOM 590 N N . GLU A 1 78 ? 5.056 -6.933 -6.796 1.00 90.56 78 GLU A N 1
ATOM 591 C CA . GLU A 1 78 ? 3.992 -7.937 -6.915 1.00 90.56 78 GLU A CA 1
ATOM 592 C C . GLU A 1 78 ? 4.235 -8.833 -8.151 1.00 90.56 78 GLU A C 1
ATOM 594 O O . GLU A 1 78 ? 5.253 -9.526 -8.244 1.00 90.56 78 GLU A O 1
ATOM 599 N N . ASP A 1 79 ? 3.345 -8.766 -9.141 1.00 91.38 79 ASP A N 1
ATOM 600 C CA . ASP A 1 79 ? 3.432 -9.507 -10.401 1.00 91.38 79 ASP A CA 1
ATOM 601 C C . ASP A 1 79 ? 3.938 -8.667 -11.580 1.00 91.38 79 ASP A C 1
ATOM 603 O O . ASP A 1 79 ? 4.044 -9.168 -12.699 1.00 91.38 79 ASP A O 1
ATOM 607 N N . VAL A 1 80 ? 4.306 -7.404 -11.344 1.00 93.81 80 VAL A N 1
ATOM 608 C CA . VAL A 1 80 ? 4.763 -6.480 -12.388 1.00 93.81 80 VAL A CA 1
ATOM 609 C C . VAL A 1 80 ? 6.284 -6.382 -12.383 1.00 93.81 80 VAL A C 1
ATOM 611 O O . VAL A 1 80 ? 6.900 -6.116 -11.349 1.00 93.81 80 VAL A O 1
ATOM 614 N N . ARG A 1 81 ? 6.909 -6.554 -13.551 1.00 95.25 81 ARG A N 1
ATOM 615 C CA . ARG A 1 81 ? 8.349 -6.318 -13.718 1.00 95.25 81 ARG A CA 1
ATOM 616 C C . ARG A 1 81 ? 8.647 -4.834 -13.579 1.00 95.25 81 ARG A C 1
ATOM 618 O O . ARG A 1 81 ? 8.066 -4.012 -14.281 1.00 95.25 81 ARG A O 1
ATOM 625 N N . VAL A 1 82 ? 9.601 -4.492 -12.717 1.00 94.69 82 VAL A N 1
ATOM 626 C CA . VAL A 1 82 ? 9.991 -3.090 -12.498 1.00 94.69 82 VAL A CA 1
ATOM 627 C C . VAL A 1 82 ? 10.547 -2.469 -13.782 1.00 94.69 82 VAL A C 1
ATOM 629 O O . VAL A 1 82 ? 10.273 -1.306 -14.056 1.00 94.69 82 VAL A O 1
ATOM 632 N N . GLN A 1 83 ? 11.254 -3.246 -14.607 1.00 93.44 83 GLN A N 1
ATOM 633 C CA . GLN A 1 83 ? 11.775 -2.772 -15.890 1.00 93.44 83 GLN A CA 1
ATOM 634 C C . GLN A 1 83 ? 10.666 -2.340 -16.865 1.00 93.44 83 GLN A C 1
ATOM 636 O O . GLN A 1 83 ? 10.779 -1.275 -17.461 1.00 93.44 83 GLN A O 1
ATOM 641 N N . ASP A 1 84 ? 9.569 -3.093 -16.967 1.00 94.50 84 ASP A N 1
ATOM 642 C CA . ASP A 1 84 ? 8.443 -2.737 -17.847 1.00 94.50 84 ASP A CA 1
ATOM 643 C C . ASP A 1 84 ? 7.811 -1.397 -17.424 1.00 94.50 84 ASP A C 1
ATOM 645 O O . ASP A 1 84 ? 7.412 -0.575 -18.253 1.00 94.50 84 ASP A O 1
ATOM 649 N N . VAL A 1 85 ? 7.772 -1.136 -16.111 1.00 93.50 85 VAL A N 1
ATOM 650 C CA . VAL A 1 85 ? 7.332 0.157 -15.568 1.00 93.50 85 VAL A CA 1
ATOM 651 C C . VAL A 1 85 ? 8.316 1.259 -15.953 1.00 93.50 85 VAL A C 1
ATOM 653 O O . VAL A 1 85 ? 7.873 2.312 -16.402 1.00 93.50 85 VAL A O 1
ATOM 656 N N . MET A 1 86 ? 9.628 1.016 -15.834 1.00 93.25 86 MET A N 1
ATOM 657 C CA . MET A 1 86 ? 10.672 1.972 -16.235 1.00 93.25 86 MET A CA 1
ATOM 658 C C . MET A 1 86 ? 10.602 2.348 -17.721 1.00 93.25 86 MET A C 1
ATOM 660 O O . MET A 1 86 ? 10.953 3.468 -18.072 1.00 93.25 86 MET A O 1
ATOM 664 N N . GLU A 1 87 ? 10.177 1.426 -18.586 1.00 92.88 87 GLU A N 1
ATOM 665 C CA . GLU A 1 87 ? 10.021 1.665 -20.028 1.00 92.88 87 GLU A CA 1
ATOM 666 C C . GLU A 1 87 ? 8.745 2.452 -20.362 1.00 92.88 87 GLU A C 1
ATOM 668 O O . GLU A 1 87 ? 8.709 3.184 -21.351 1.00 92.88 87 GLU A O 1
ATOM 673 N N . THR A 1 88 ? 7.712 2.323 -19.527 1.00 92.56 88 THR A N 1
ATOM 674 C CA . THR A 1 88 ? 6.429 3.021 -19.692 1.00 92.56 88 THR A CA 1
ATOM 675 C C . THR A 1 88 ? 6.490 4.466 -19.192 1.00 92.56 88 THR A C 1
ATOM 677 O O . THR A 1 88 ? 5.822 5.344 -19.739 1.00 92.56 88 THR A O 1
ATOM 680 N N . VAL A 1 89 ? 7.262 4.723 -18.135 1.00 91.38 89 VAL A N 1
ATOM 681 C CA . VAL A 1 89 ? 7.433 6.065 -17.564 1.00 91.38 89 VAL A CA 1
ATOM 682 C C . VAL A 1 89 ? 8.576 6.819 -18.246 1.00 91.38 89 VAL A C 1
ATOM 684 O O . VAL A 1 89 ? 9.454 6.237 -18.879 1.00 91.38 89 VAL A O 1
ATOM 687 N N . GLU A 1 90 ? 8.581 8.146 -18.126 1.00 88.50 90 GLU A N 1
ATOM 688 C CA . GLU A 1 90 ? 9.694 8.954 -18.628 1.00 88.50 90 GLU A CA 1
ATOM 689 C C . GLU A 1 90 ? 11.024 8.533 -17.987 1.00 88.50 90 GLU A C 1
ATOM 691 O O . GLU A 1 90 ? 11.065 8.102 -16.835 1.00 88.50 90 GLU A O 1
ATOM 696 N N . LYS A 1 91 ? 12.135 8.726 -18.714 1.00 88.69 91 LYS A N 1
ATOM 697 C CA . LYS A 1 91 ? 13.504 8.466 -18.232 1.00 88.69 91 LYS A CA 1
ATOM 698 C C . LYS A 1 91 ? 13.927 9.464 -17.148 1.00 88.69 91 LYS A C 1
ATOM 700 O O . LYS A 1 91 ? 14.805 10.300 -17.358 1.00 88.69 91 LYS A O 1
ATOM 705 N N . ARG A 1 92 ? 13.284 9.391 -15.990 1.00 89.38 92 ARG A N 1
ATOM 706 C CA . ARG A 1 92 ? 13.551 10.176 -14.787 1.00 89.38 92 ARG A CA 1
ATOM 707 C C . ARG A 1 92 ? 13.398 9.264 -13.567 1.00 89.38 92 ARG A C 1
ATOM 709 O O . ARG A 1 92 ? 12.669 8.276 -13.642 1.00 89.38 92 ARG A O 1
ATOM 716 N N . PRO A 1 93 ? 14.070 9.559 -12.445 1.00 90.50 93 PRO A N 1
ATOM 717 C CA . PRO A 1 93 ? 13.838 8.832 -11.203 1.00 90.50 93 PRO A CA 1
ATOM 718 C C . PRO A 1 93 ? 12.360 8.893 -10.802 1.00 90.50 93 PRO A C 1
ATOM 720 O O . PRO A 1 93 ? 11.730 9.946 -10.902 1.00 90.50 93 PRO A O 1
ATOM 723 N N . PHE A 1 94 ? 11.816 7.775 -10.328 1.00 90.75 94 PHE A N 1
ATOM 724 C CA . PHE A 1 94 ? 10.436 7.690 -9.859 1.00 90.75 94 PHE A CA 1
ATOM 725 C C . PHE A 1 94 ? 10.335 6.795 -8.625 1.00 90.75 94 PHE A C 1
ATOM 727 O O . PHE A 1 94 ? 11.166 5.915 -8.399 1.00 90.75 94 PHE A O 1
ATOM 734 N N . TYR A 1 95 ? 9.285 7.018 -7.838 1.00 91.56 95 TYR A N 1
ATOM 735 C CA . TYR A 1 95 ? 8.919 6.148 -6.728 1.00 91.56 95 TYR A CA 1
ATOM 736 C C . TYR A 1 95 ? 7.828 5.178 -7.170 1.00 91.56 95 TYR A C 1
ATOM 738 O O . TYR A 1 95 ? 6.834 5.584 -7.772 1.00 91.56 95 TYR A O 1
ATOM 746 N N . LEU A 1 96 ? 8.002 3.902 -6.835 1.00 91.69 96 LEU A N 1
ATOM 747 C CA . LEU A 1 96 ? 7.033 2.844 -7.093 1.00 91.69 96 LEU A CA 1
ATOM 748 C C . LEU A 1 96 ? 6.556 2.271 -5.761 1.00 91.69 96 LEU A C 1
ATOM 750 O O . LEU A 1 96 ? 7.366 1.886 -4.920 1.00 91.69 96 LEU A O 1
ATOM 754 N N . TYR A 1 97 ? 5.240 2.203 -5.581 1.00 92.94 97 TYR A N 1
ATOM 755 C CA . TYR A 1 97 ? 4.614 1.669 -4.376 1.00 92.94 97 TYR A CA 1
ATOM 756 C C . TYR A 1 97 ? 3.601 0.587 -4.746 1.00 92.94 97 TYR A C 1
ATOM 758 O O . TYR A 1 97 ? 2.830 0.752 -5.691 1.00 92.94 97 TYR A O 1
ATOM 766 N N . SER A 1 98 ? 3.555 -0.489 -3.958 1.00 92.94 98 SER A N 1
ATOM 767 C CA . SER A 1 98 ? 2.500 -1.497 -4.056 1.00 92.94 98 SER A CA 1
ATOM 768 C C . SER A 1 98 ? 1.265 -1.055 -3.269 1.00 92.94 98 SER A C 1
ATOM 770 O O . SER A 1 98 ? 1.311 -0.862 -2.051 1.00 92.94 98 SER A O 1
ATOM 772 N N . LYS A 1 99 ? 0.128 -0.931 -3.959 1.00 92.31 99 LYS A N 1
ATOM 773 C CA . LYS A 1 99 ? -1.176 -0.721 -3.315 1.00 92.31 99 LYS A CA 1
ATOM 774 C C . LYS A 1 99 ? -1.598 -1.932 -2.461 1.00 92.31 99 LYS A C 1
ATOM 776 O O . LYS A 1 99 ? -1.971 -1.697 -1.310 1.00 92.31 99 LYS A O 1
ATOM 781 N N . PRO A 1 100 ? -1.524 -3.189 -2.951 1.00 92.19 100 PRO A N 1
ATOM 782 C CA . PRO A 1 100 ? -1.819 -4.371 -2.136 1.00 92.19 100 PRO A CA 1
ATOM 783 C C . PRO A 1 100 ? -1.045 -4.421 -0.815 1.00 92.19 100 PRO A C 1
ATOM 785 O O . PRO A 1 100 ? -1.631 -4.732 0.222 1.00 92.19 100 PRO A O 1
ATOM 788 N N . GLN A 1 101 ? 0.234 -4.032 -0.818 1.00 91.31 101 GLN A N 1
ATOM 789 C CA . GLN A 1 101 ? 1.044 -3.974 0.400 1.00 91.31 101 GLN A CA 1
ATOM 790 C C . GLN A 1 101 ? 0.482 -2.983 1.424 1.00 91.31 101 GLN A C 1
ATOM 792 O O . GLN A 1 101 ? 0.377 -3.304 2.606 1.00 91.31 101 GLN A O 1
ATOM 797 N N . ILE A 1 102 ? 0.099 -1.778 0.989 1.00 91.19 102 ILE A N 1
ATOM 798 C CA . ILE A 1 102 ? -0.482 -0.764 1.882 1.00 91.19 102 ILE A CA 1
ATOM 799 C C . ILE A 1 102 ? -1.798 -1.280 2.475 1.00 91.19 102 ILE A C 1
ATOM 801 O O . ILE A 1 102 ? -2.031 -1.133 3.674 1.00 91.19 102 ILE A O 1
ATOM 805 N N . THR A 1 103 ? -2.635 -1.932 1.663 1.00 93.62 103 THR A N 1
ATOM 806 C CA . THR A 1 103 ? -3.886 -2.549 2.124 1.00 93.62 103 THR A CA 1
ATOM 807 C C . THR A 1 103 ? -3.629 -3.626 3.175 1.00 93.62 103 THR A C 1
ATOM 809 O O . THR A 1 103 ? -4.234 -3.571 4.245 1.00 93.62 103 THR A O 1
ATOM 812 N N . ARG A 1 104 ? -2.680 -4.537 2.923 1.00 93.25 104 ARG A N 1
ATOM 813 C CA . ARG A 1 104 ? -2.280 -5.592 3.867 1.00 93.25 104 ARG A CA 1
ATOM 814 C C . ARG A 1 104 ? -1.790 -5.004 5.193 1.00 93.25 104 ARG A C 1
ATOM 816 O O . ARG A 1 104 ? -2.171 -5.486 6.255 1.00 93.25 104 ARG A O 1
ATOM 823 N N . ASN A 1 105 ? -1.004 -3.928 5.143 1.00 91.75 105 ASN A N 1
ATOM 824 C CA . ASN A 1 105 ? -0.505 -3.257 6.343 1.00 91.75 105 ASN A CA 1
ATOM 825 C C . ASN A 1 105 ? -1.652 -2.663 7.180 1.00 91.75 105 ASN A C 1
ATOM 827 O O . ASN A 1 105 ? -1.681 -2.841 8.395 1.00 91.75 105 ASN A O 1
ATOM 831 N N . VAL A 1 106 ? -2.616 -1.981 6.548 1.00 92.50 106 VAL A N 1
ATOM 832 C CA . VAL A 1 106 ? -3.785 -1.415 7.251 1.00 92.50 106 VAL A CA 1
ATOM 833 C C . VAL A 1 106 ? -4.662 -2.518 7.840 1.00 92.50 106 VAL A C 1
ATOM 835 O O . VAL A 1 106 ? -5.135 -2.395 8.970 1.00 92.50 106 VAL A O 1
ATOM 838 N N . GLU A 1 107 ? -4.860 -3.605 7.100 1.00 92.94 107 GLU A N 1
ATOM 839 C CA . GLU A 1 107 ? -5.647 -4.745 7.557 1.00 92.94 107 GLU A CA 1
ATOM 840 C C . GLU A 1 107 ? -5.003 -5.448 8.757 1.00 92.94 107 GLU A C 1
ATOM 842 O O . GLU A 1 107 ? -5.706 -5.765 9.713 1.00 92.94 107 GLU A O 1
ATOM 847 N N . ALA A 1 108 ? -3.675 -5.575 8.783 1.00 92.75 108 ALA A N 1
ATOM 848 C CA . ALA A 1 108 ? -2.953 -6.100 9.940 1.00 92.75 108 ALA A CA 1
ATOM 849 C C . ALA A 1 108 ? -3.18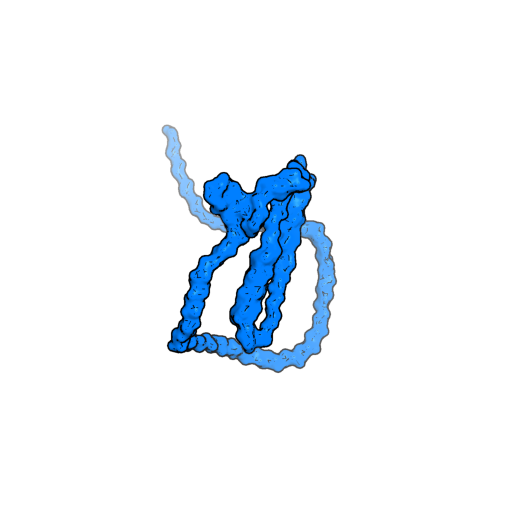8 -5.253 11.205 1.00 92.75 108 ALA A C 1
ATOM 851 O O . ALA A 1 108 ? -3.448 -5.802 12.276 1.00 92.75 108 ALA A O 1
ATOM 852 N N . TYR A 1 109 ? -3.175 -3.917 11.095 1.00 93.88 109 TYR A N 1
ATOM 853 C CA . TYR A 1 109 ? -3.519 -3.044 12.227 1.00 93.88 109 TYR A CA 1
ATOM 854 C C . TYR A 1 109 ? -4.981 -3.193 12.649 1.00 93.88 109 TYR A C 1
ATOM 856 O O . TYR A 1 109 ? -5.276 -3.206 13.841 1.00 93.88 109 TYR A O 1
ATOM 864 N N . LYS A 1 110 ? -5.897 -3.329 11.686 1.00 93.19 110 LYS A N 1
ATOM 865 C CA . LYS A 1 110 ? -7.323 -3.533 11.962 1.00 93.19 110 LYS A CA 1
ATOM 866 C C . LYS A 1 110 ? -7.570 -4.837 12.720 1.00 93.19 110 LYS A C 1
ATOM 868 O O . LYS A 1 110 ? -8.321 -4.826 13.687 1.00 93.19 110 LYS A O 1
ATOM 873 N N . GLN A 1 111 ? -6.920 -5.924 12.307 1.00 92.62 111 GLN A N 1
ATOM 874 C CA . GLN A 1 111 ? -7.002 -7.223 12.978 1.00 92.62 111 GLN A CA 1
ATOM 875 C C . GLN A 1 111 ? -6.384 -7.170 14.381 1.00 92.62 111 GLN A C 1
ATOM 877 O O . GLN A 1 111 ? -6.975 -7.659 15.337 1.00 92.62 111 GLN A O 1
ATOM 882 N N . ALA A 1 112 ? -5.232 -6.513 14.541 1.00 93.75 112 ALA A N 1
ATOM 883 C CA . ALA A 1 112 ? -4.573 -6.387 15.843 1.00 93.75 112 ALA A CA 1
ATOM 884 C C . ALA A 1 112 ? -5.367 -5.549 16.865 1.00 93.75 112 ALA A C 1
ATOM 886 O O . ALA A 1 112 ? -5.155 -5.685 18.069 1.00 93.75 112 ALA A O 1
ATOM 887 N N . LEU A 1 113 ? -6.258 -4.672 16.395 1.00 94.12 113 LEU A N 1
ATOM 888 C CA . LEU A 1 113 ? -7.091 -3.796 17.223 1.00 94.12 113 LEU A CA 1
ATOM 889 C C . LEU A 1 113 ? -8.545 -4.283 17.350 1.00 94.12 113 LEU A C 1
ATOM 891 O O . LEU A 1 113 ? -9.393 -3.560 17.881 1.00 94.12 113 LEU A O 1
ATOM 895 N N . GLU A 1 114 ? -8.850 -5.489 16.869 1.00 93.31 114 GLU A N 1
ATOM 896 C CA . GLU A 1 114 ? -10.188 -6.066 16.957 1.00 93.31 114 GLU A CA 1
ATOM 897 C C . GLU A 1 114 ? -10.655 -6.162 18.424 1.00 93.31 114 GLU A C 1
ATOM 899 O O . GLU A 1 114 ? -9.917 -6.577 19.316 1.00 93.31 114 GLU A O 1
ATOM 904 N N . GLY A 1 115 ? -11.889 -5.724 18.692 1.00 92.50 115 GLY A N 1
ATOM 905 C CA . GLY A 1 115 ? -12.459 -5.675 20.045 1.00 92.50 115 GLY A CA 1
ATOM 906 C C . GLY A 1 115 ? -12.129 -4.413 20.854 1.00 92.50 115 GLY A C 1
ATOM 907 O O . GLY A 1 115 ? -12.693 -4.226 21.933 1.00 92.50 115 GLY A O 1
ATOM 908 N N . LEU A 1 116 ? -11.284 -3.512 20.341 1.00 92.75 116 LEU A N 1
ATOM 909 C CA . LEU A 1 116 ? -11.011 -2.207 20.948 1.00 92.75 116 LEU A CA 1
ATOM 910 C C . LEU A 1 116 ? -11.708 -1.087 20.165 1.00 92.75 116 LEU A C 1
ATOM 912 O O . LEU A 1 116 ? -11.627 -1.029 18.939 1.00 92.75 116 LEU A O 1
ATOM 916 N N . ASN A 1 117 ? -12.335 -0.140 20.871 1.00 92.69 117 ASN A N 1
ATOM 917 C CA . ASN A 1 117 ? -12.800 1.104 20.252 1.00 92.69 117 ASN A CA 1
ATOM 918 C C . ASN A 1 117 ? -11.580 1.975 19.914 1.00 92.69 117 ASN A C 1
ATOM 920 O O . ASN A 1 117 ? -11.063 2.699 20.767 1.00 92.69 117 ASN A O 1
ATOM 924 N N . SER A 1 118 ? -11.073 1.831 18.694 1.00 90.19 118 SER A N 1
ATOM 925 C CA . SER A 1 118 ? -9.813 2.414 18.246 1.00 90.19 118 SER A CA 1
ATOM 926 C C . SER A 1 118 ? -9.962 3.082 16.878 1.00 90.19 118 SER A C 1
ATOM 928 O O . SER A 1 118 ? -10.848 2.751 16.092 1.00 90.19 118 SER A O 1
ATOM 930 N N . ILE A 1 119 ? -9.085 4.050 16.602 1.00 91.31 119 ILE A N 1
ATOM 931 C CA . ILE A 1 119 ? -9.010 4.763 15.323 1.00 91.31 119 ILE A CA 1
ATOM 932 C C . ILE A 1 119 ? -7.599 4.576 14.769 1.00 91.31 119 ILE A C 1
ATOM 934 O O . ILE A 1 119 ? -6.618 4.939 15.417 1.00 91.31 119 ILE A O 1
ATOM 938 N N . ILE A 1 120 ? -7.497 4.042 13.553 1.00 92.25 120 ILE A N 1
ATOM 939 C CA . ILE A 1 120 ? -6.226 3.912 12.836 1.00 92.25 120 ILE A CA 1
ATOM 940 C C . ILE A 1 120 ? -5.961 5.233 12.107 1.00 92.25 120 ILE A C 1
ATOM 942 O O . ILE A 1 120 ? -6.531 5.502 11.051 1.00 92.25 120 ILE A O 1
ATOM 946 N N . GLY A 1 121 ? -5.117 6.083 12.691 1.00 92.69 121 GLY A N 1
ATOM 947 C CA . GLY A 1 121 ? -4.695 7.345 12.086 1.00 92.69 121 GLY A CA 1
ATOM 948 C C . GLY A 1 121 ? -3.463 7.162 11.202 1.00 92.69 121 GLY A C 1
ATOM 949 O O . GLY A 1 121 ? -2.401 6.787 11.696 1.00 92.69 121 GLY A O 1
ATOM 950 N N . TYR A 1 122 ? -3.576 7.465 9.907 1.00 92.31 122 TYR A N 1
ATOM 951 C CA . TYR A 1 122 ? -2.420 7.469 9.013 1.00 92.31 122 TYR A CA 1
ATOM 952 C C . TYR A 1 122 ? -1.650 8.793 9.113 1.00 92.31 122 TYR A C 1
ATOM 954 O O . TYR A 1 122 ? -2.221 9.873 8.947 1.00 92.31 122 TYR A O 1
ATOM 962 N N . ALA A 1 123 ? -0.338 8.727 9.342 1.00 91.06 123 ALA A N 1
ATOM 963 C CA . ALA A 1 123 ? 0.522 9.906 9.396 1.00 91.06 123 ALA A CA 1
ATOM 964 C C . ALA A 1 123 ? 0.832 10.424 7.980 1.00 91.06 123 ALA A C 1
ATOM 966 O O . ALA A 1 123 ? 1.887 10.149 7.409 1.00 91.06 123 ALA A O 1
ATOM 967 N N . ILE A 1 124 ? -0.093 11.214 7.425 1.00 85.62 124 ILE A N 1
ATOM 968 C CA . ILE A 1 124 ? -0.044 11.745 6.049 1.00 85.62 124 ILE A CA 1
ATOM 969 C C . ILE A 1 124 ? 1.286 12.453 5.739 1.00 85.62 124 ILE A C 1
ATOM 971 O O . ILE A 1 124 ? 1.808 12.328 4.630 1.00 85.62 124 ILE A O 1
ATOM 975 N N . ARG A 1 125 ? 1.868 13.147 6.729 1.00 87.56 125 ARG A N 1
ATOM 976 C CA . ARG A 1 125 ? 3.146 13.859 6.583 1.00 87.56 125 ARG A CA 1
ATOM 977 C C . ARG A 1 125 ? 4.242 12.970 5.992 1.00 87.56 125 ARG A C 1
ATOM 979 O O . ARG A 1 125 ? 4.970 13.452 5.139 1.00 87.56 125 ARG A O 1
ATOM 986 N N . LEU A 1 126 ? 4.313 11.696 6.385 1.00 80.88 126 LEU A N 1
ATOM 987 C CA . LEU A 1 126 ? 5.372 10.776 5.962 1.00 80.88 126 LEU A CA 1
ATOM 988 C C . LEU A 1 126 ? 5.348 10.450 4.461 1.00 80.88 126 LEU A C 1
ATOM 990 O O . LEU A 1 126 ? 6.405 10.202 3.901 1.00 80.88 126 LEU A O 1
ATOM 994 N N . ILE A 1 127 ? 4.180 10.463 3.805 1.00 77.44 127 ILE A N 1
ATOM 995 C CA . ILE A 1 127 ? 4.085 10.254 2.344 1.00 77.44 127 ILE A CA 1
ATOM 996 C C . ILE A 1 127 ? 4.311 11.568 1.592 1.00 77.44 127 ILE A C 1
ATOM 998 O O . ILE A 1 127 ? 4.907 11.591 0.519 1.00 77.44 127 ILE A O 1
ATOM 1002 N N . ILE A 1 128 ? 3.793 12.676 2.124 1.00 73.94 128 ILE A N 1
ATOM 1003 C CA . ILE A 1 128 ? 3.828 13.957 1.415 1.00 73.94 128 ILE A CA 1
ATOM 1004 C C . ILE A 1 128 ? 5.246 14.540 1.402 1.00 73.94 128 ILE A C 1
ATOM 1006 O O . ILE A 1 128 ? 5.685 15.045 0.369 1.00 73.94 128 ILE A O 1
ATOM 1010 N N . THR A 1 129 ? 5.987 14.454 2.5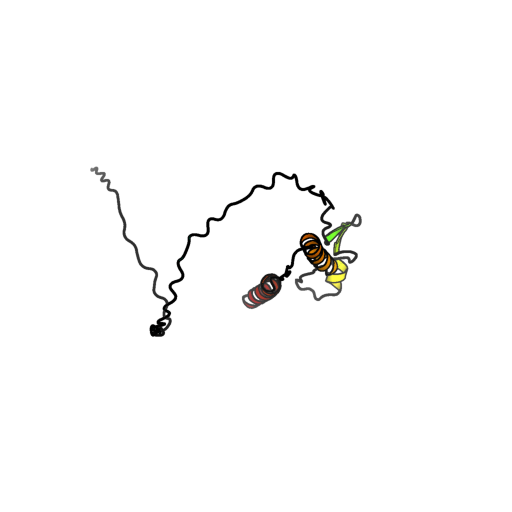12 1.00 62.91 129 THR A N 1
ATOM 1011 C CA . THR A 1 129 ? 7.346 15.018 2.579 1.00 62.91 129 THR A CA 1
ATOM 1012 C C . THR A 1 129 ? 8.313 14.297 1.649 1.00 62.91 129 THR A C 1
ATOM 1014 O O . THR A 1 129 ? 9.138 14.953 1.027 1.00 62.91 129 THR A O 1
ATOM 1017 N N . THR A 1 130 ? 8.164 12.984 1.447 1.00 59.81 130 THR A N 1
ATOM 1018 C CA . THR A 1 130 ? 9.063 12.221 0.564 1.00 59.81 130 THR A CA 1
ATOM 1019 C C . THR A 1 130 ? 8.955 12.616 -0.909 1.00 59.81 130 THR A C 1
ATOM 1021 O O . THR A 1 130 ? 9.912 12.418 -1.645 1.00 59.81 130 THR A O 1
ATOM 1024 N N . GLN A 1 131 ? 7.830 13.188 -1.355 1.00 57.00 131 GLN A N 1
ATOM 1025 C CA . GLN A 1 131 ? 7.697 13.721 -2.720 1.00 57.00 131 GLN A CA 1
ATOM 1026 C C . GLN A 1 131 ? 8.135 15.189 -2.836 1.00 57.00 131 GLN A C 1
ATOM 1028 O O . GLN A 1 131 ? 8.675 15.603 -3.862 1.00 57.00 131 GLN A O 1
ATOM 1033 N N . LEU A 1 132 ? 7.920 15.986 -1.786 1.00 56.78 132 LEU A N 1
ATOM 1034 C CA . LEU A 1 132 ? 8.276 17.409 -1.767 1.00 56.78 132 LEU A CA 1
ATOM 1035 C C . LEU A 1 132 ? 9.772 17.655 -1.553 1.00 56.78 132 LEU A C 1
ATOM 1037 O O . LEU A 1 132 ? 10.313 18.569 -2.173 1.00 56.78 132 LEU A O 1
ATOM 1041 N N . ASP A 1 133 ? 10.446 16.846 -0.735 1.00 57.56 133 ASP A N 1
ATOM 1042 C CA . ASP A 1 133 ? 11.890 16.983 -0.507 1.00 57.56 133 ASP A CA 1
ATOM 1043 C C . ASP A 1 133 ? 12.678 16.698 -1.801 1.00 57.56 133 ASP A C 1
ATOM 1045 O O . ASP A 1 133 ? 13.629 17.408 -2.124 1.00 57.56 133 ASP A O 1
ATOM 1049 N N . THR A 1 134 ? 12.211 15.753 -2.623 1.00 55.50 134 THR A N 1
ATOM 1050 C CA . THR A 1 134 ? 12.802 15.428 -3.933 1.00 55.50 134 THR A CA 1
ATOM 1051 C C . THR A 1 134 ? 12.612 16.552 -4.958 1.00 55.50 134 THR A C 1
ATOM 1053 O O . THR A 1 134 ? 13.538 16.866 -5.706 1.00 55.50 134 THR A O 1
ATOM 1056 N N . LEU A 1 135 ? 11.452 17.222 -4.961 1.00 56.00 135 LEU A N 1
ATOM 1057 C CA . LEU A 1 135 ? 11.217 18.414 -5.790 1.00 56.00 135 LEU A CA 1
ATOM 1058 C C . LEU A 1 135 ? 12.035 19.626 -5.323 1.00 56.00 135 LEU A C 1
ATOM 1060 O O . LEU A 1 135 ? 12.424 20.444 -6.151 1.00 56.00 135 LEU A O 1
ATOM 1064 N N . LYS A 1 136 ? 12.315 19.744 -4.020 1.00 49.91 136 LYS A N 1
ATOM 1065 C CA . LYS A 1 136 ? 13.162 20.809 -3.468 1.00 49.91 136 LYS A CA 1
ATOM 1066 C C . LYS A 1 136 ? 14.624 20.641 -3.900 1.00 49.91 136 LYS A C 1
ATOM 1068 O O . LYS A 1 136 ? 15.246 21.614 -4.303 1.00 49.91 136 LYS A O 1
ATOM 1073 N N . ILE A 1 137 ? 15.137 19.408 -3.871 1.00 56.69 137 ILE A N 1
ATOM 1074 C CA . ILE A 1 137 ? 16.515 19.078 -4.273 1.00 56.69 137 ILE A CA 1
ATOM 1075 C C . ILE A 1 137 ? 16.722 19.262 -5.784 1.00 56.69 137 ILE A C 1
ATOM 1077 O O . ILE A 1 137 ? 17.762 19.758 -6.198 1.00 56.69 137 ILE A O 1
ATOM 1081 N N . GLY A 1 138 ? 15.733 18.915 -6.614 1.00 55.00 138 GLY A N 1
ATOM 1082 C CA . GLY A 1 138 ? 15.825 19.086 -8.071 1.00 55.00 138 GLY A CA 1
ATOM 1083 C C . GLY A 1 138 ? 15.733 20.534 -8.573 1.00 55.00 138 GLY A C 1
ATOM 1084 O O . GLY A 1 138 ? 15.932 20.758 -9.760 1.00 55.00 138 GLY A O 1
ATOM 1085 N N . LEU A 1 139 ? 15.401 21.496 -7.703 1.00 53.88 139 LEU A N 1
ATOM 1086 C CA . LEU A 1 139 ? 15.286 22.926 -8.032 1.00 53.88 139 LEU A CA 1
ATOM 1087 C C . LEU A 1 139 ? 16.480 23.751 -7.515 1.00 53.88 139 LEU A C 1
ATOM 1089 O O . LEU A 1 139 ? 16.632 24.904 -7.908 1.00 53.88 139 LEU A O 1
ATOM 1093 N N . GLU A 1 140 ? 17.306 23.172 -6.637 1.00 51.38 140 GLU A N 1
ATOM 1094 C CA . GLU A 1 140 ? 18.566 23.757 -6.149 1.00 51.38 140 GLU A CA 1
ATOM 1095 C C . GLU A 1 140 ? 19.822 23.206 -6.861 1.00 51.38 140 GLU A C 1
ATOM 1097 O O . GLU A 1 140 ? 20.941 23.548 -6.475 1.00 51.38 140 GLU A O 1
ATOM 1102 N N . LEU A 1 141 ? 19.654 22.386 -7.906 1.00 47.97 141 LEU A N 1
ATOM 1103 C CA . LEU A 1 141 ? 20.715 21.918 -8.812 1.00 47.97 141 LEU A CA 1
ATOM 1104 C C . LEU A 1 141 ? 20.545 22.543 -10.199 1.00 47.97 141 LEU A C 1
ATOM 1106 O O . LEU A 1 141 ? 21.585 22.882 -10.807 1.00 47.97 141 LEU A O 1
#

Mean predicted aligned error: 19.6 Å

pLDDT: mean 70.49, std 20.98, range [33.91, 95.56]

Foldseek 3Di:
DDDDDDDDDDDDDDDDDDDDPDDDDDDDPDPPPDPDPPPPDPPDDDDDDPPDPPPPPPCPVPLDDLWDQDPVRFIGRNPHTVVVVCVVDPVDDDDDDDPVSVVVVVVVVVVVCPPHPDDDDDPVCVVVVVVVVVVVVVVVD